Protein AF-A0A9D8K500-F1 (afdb_monomer)

pLDDT: mean 72.38, std 12.3, range [46.97, 89.56]

Solvent-accessible surface area (backbone atoms only — not comparable to full-atom values): 5566 Å² total; per-residue (Å²): 135,50,79,44,79,46,77,50,74,49,74,63,85,95,46,49,35,43,35,39,38,34,35,37,54,44,72,86,43,63,100,82,45,57,73,42,81,75,48,59,31,42,47,63,63,84,93,61,87,78,65,84,94,50,93,74,46,56,85,61,71,68,65,60,57,50,52,53,50,51,51,54,52,52,52,52,51,53,53,50,57,62,63,66,72,75,80,86,133

Foldseek 3Di:
DDWDKDWDWDDDPPFIKTKIWIWDFPCVDPPVTDIDTPAMAMDRDPPDDHDPPDRPHDPDCVVVVVVVVVVVVVVVVVVVVVVVVPDDD

Mean predicted aligned error: 14.23 Å

Radius of gyration: 18.12 Å; Cα contacts (8 Å, |Δi|>4): 112; chains: 1; bounding box: 37×54×34 Å

Nearest PDB structures (foldseek):
  1gpp-assembly1_A  TM=4.630E-01  e=7.205E-01  Saccharomyces cerevisiae
  4gjt-assembly1_A-2  TM=5.636E-01  e=1.895E+00  Measles virus strain Ichinose-B95a
  4id2-assembly1_A  TM=4.946E-01  e=1.241E+00  Bacteroides ovatus ATCC 8483
  1jva-assembly2_B  TM=4.396E-01  e=7.654E-01  Saccharomyces cerevisiae
  1lwt-assembly1_A  TM=3.539E-01  e=9.747E-01  Sacchar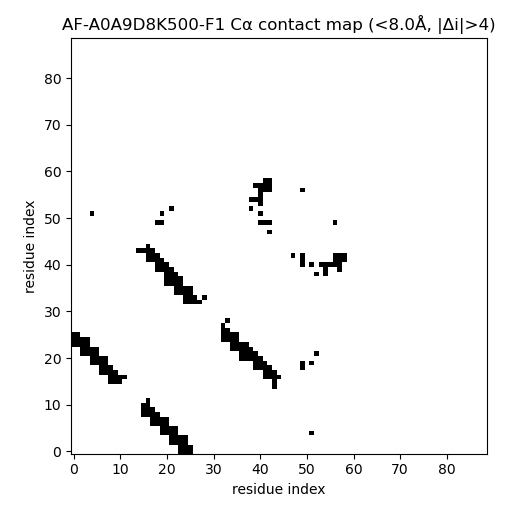omyces cerevisiae

Sequence (89 aa):
MVVEYLGFQSTVGPDTYYGWLAIDWNNTAGIGGVYQLLSAAYESSPNTPVPAGSFTSVPGPLPLFGVAAAYAHSRRLRARLRAGSSTSV

Secondary structure (DSSP, 8-state):
-EEEEEEEEEEETTEEEEEEEEEEEETTS-TT-EEEEEEEEEE-STT----TT-S---S-SHHHHHHHHHHHHHHHHHHHHHHHT----

Structure (mmCIF, N/CA/C/O backbone):
data_AF-A0A9D8K500-F1
#
_entry.id   AF-A0A9D8K500-F1
#
loop_
_atom_site.group_PDB
_atom_site.id
_atom_site.type_symbol
_atom_site.label_atom_id
_atom_site.label_alt_id
_atom_site.label_comp_id
_atom_site.label_asym_id
_atom_site.label_entity_id
_atom_site.label_seq_id
_atom_site.pdbx_PDB_ins_code
_atom_site.Cartn_x
_atom_site.Cartn_y
_atom_site.Cartn_z
_atom_site.occupancy
_atom_site.B_iso_or_equiv
_atom_site.auth_seq_id
_atom_site.auth_comp_id
_atom_site.auth_asym_id
_atom_site.auth_atom_id
_atom_site.pdbx_PDB_model_num
ATOM 1 N N . MET A 1 1 ? 11.052 -5.063 -18.304 1.00 62.88 1 MET A N 1
ATOM 2 C CA . MET A 1 1 ? 10.098 -4.535 -17.313 1.00 62.88 1 MET A CA 1
ATOM 3 C C . MET A 1 1 ? 9.711 -5.706 -16.433 1.00 62.88 1 MET A C 1
ATOM 5 O O . MET A 1 1 ? 9.259 -6.708 -16.980 1.00 62.88 1 MET A O 1
ATOM 9 N N . VAL A 1 2 ? 10.016 -5.646 -15.139 1.00 72.94 2 VAL A N 1
ATOM 10 C CA . VAL A 1 2 ? 9.713 -6.724 -14.185 1.00 72.94 2 VAL A CA 1
ATOM 11 C C . VAL A 1 2 ? 8.746 -6.138 -13.172 1.00 72.94 2 VAL A C 1
ATOM 13 O O . VAL A 1 2 ? 9.081 -5.175 -12.488 1.00 72.94 2 VAL A O 1
ATOM 16 N N . VAL A 1 3 ? 7.542 -6.706 -13.120 1.00 80.50 3 VAL A N 1
ATOM 17 C CA . VAL A 1 3 ? 6.542 -6.342 -12.118 1.00 80.50 3 VAL A CA 1
ATOM 18 C C . VAL A 1 3 ? 6.733 -7.242 -10.912 1.00 80.50 3 VAL A C 1
ATOM 20 O O . VAL A 1 3 ? 6.639 -8.465 -11.026 1.00 80.50 3 VAL A O 1
ATOM 23 N N . GLU A 1 4 ? 6.976 -6.628 -9.764 1.00 84.00 4 GLU A N 1
ATOM 24 C CA . GLU A 1 4 ? 7.097 -7.314 -8.485 1.00 84.00 4 GLU A CA 1
ATOM 25 C C . GLU A 1 4 ? 5.893 -7.010 -7.599 1.00 84.00 4 GLU A C 1
ATOM 27 O O . GLU A 1 4 ? 5.375 -5.892 -7.585 1.00 84.00 4 GLU A O 1
ATOM 32 N N . TYR A 1 5 ? 5.463 -8.014 -6.838 1.00 85.44 5 TYR A N 1
ATOM 33 C CA . TYR A 1 5 ? 4.384 -7.885 -5.868 1.00 85.44 5 TYR A CA 1
ATOM 34 C C . TYR A 1 5 ? 4.951 -7.955 -4.454 1.00 85.44 5 TYR A C 1
ATOM 36 O O . TYR A 1 5 ? 5.592 -8.939 -4.088 1.00 85.44 5 TYR A O 1
ATOM 44 N N . LEU A 1 6 ? 4.687 -6.924 -3.652 1.00 83.50 6 LEU A N 1
ATOM 45 C CA . LEU A 1 6 ? 5.082 -6.867 -2.248 1.00 83.50 6 LEU A CA 1
ATOM 46 C C . LEU A 1 6 ? 3.839 -6.890 -1.366 1.00 83.50 6 LEU A C 1
ATOM 48 O O . LEU A 1 6 ? 2.986 -6.012 -1.481 1.00 83.50 6 LEU A O 1
ATOM 52 N N . GLY A 1 7 ? 3.754 -7.874 -0.474 1.00 86.38 7 GLY A N 1
ATOM 53 C CA . GLY A 1 7 ? 2.762 -7.895 0.597 1.00 86.38 7 GLY A CA 1
ATOM 54 C C . GLY A 1 7 ? 3.182 -6.993 1.756 1.00 86.38 7 GLY A C 1
ATOM 55 O O . GLY A 1 7 ? 4.372 -6.875 2.053 1.00 86.38 7 GLY A O 1
ATOM 56 N N . PHE A 1 8 ? 2.216 -6.376 2.430 1.00 84.25 8 PHE A N 1
ATOM 57 C CA . PHE A 1 8 ? 2.471 -5.597 3.637 1.00 84.25 8 PHE A CA 1
ATOM 58 C C . PHE A 1 8 ? 1.396 -5.811 4.698 1.00 84.25 8 PHE A C 1
ATOM 60 O O . PHE A 1 8 ? 0.239 -6.121 4.409 1.00 84.25 8 PHE A O 1
ATOM 67 N N . GLN A 1 9 ? 1.806 -5.572 5.938 1.00 89.56 9 GLN A N 1
ATOM 68 C CA . GLN A 1 9 ? 0.935 -5.379 7.083 1.00 89.56 9 GLN A CA 1
ATOM 69 C C . GLN A 1 9 ? 1.313 -4.045 7.722 1.00 89.56 9 GLN A C 1
ATOM 71 O O . GLN A 1 9 ? 2.497 -3.764 7.921 1.00 89.56 9 GLN A O 1
ATOM 76 N N . SER A 1 10 ? 0.323 -3.220 8.040 1.00 85.12 10 SER A N 1
ATOM 77 C CA . SER A 1 10 ? 0.542 -1.946 8.721 1.00 85.12 10 SER A CA 1
ATOM 78 C C . SER A 1 10 ? -0.551 -1.697 9.745 1.00 85.12 10 SER A C 1
ATOM 80 O O . SER A 1 10 ? -1.724 -1.936 9.478 1.00 85.12 10 SER A O 1
ATOM 82 N N . THR A 1 11 ? -0.171 -1.198 10.914 1.00 88.19 11 THR A N 1
ATOM 83 C CA . THR A 1 11 ? -1.115 -0.791 11.955 1.00 88.19 11 THR A CA 1
ATOM 84 C C . THR A 1 11 ? -1.180 0.729 11.985 1.00 88.19 11 THR A C 1
ATOM 86 O O . THR A 1 11 ? -0.154 1.393 12.148 1.00 88.19 11 THR A O 1
ATOM 89 N N . VAL A 1 12 ? -2.384 1.281 11.822 1.00 80.94 12 VAL A N 1
ATOM 90 C CA . VAL A 1 12 ? -2.639 2.726 11.867 1.00 80.94 12 VAL A CA 1
ATOM 91 C C . VAL A 1 12 ? -3.734 2.972 12.897 1.00 80.94 12 VAL A C 1
ATOM 93 O O . VAL A 1 12 ? -4.906 2.702 12.655 1.00 80.94 12 VAL A O 1
ATOM 96 N N . GLY A 1 13 ? -3.343 3.473 14.070 1.00 85.44 13 GLY A N 1
ATOM 97 C CA . GLY A 1 13 ? -4.259 3.586 15.204 1.00 85.44 13 GLY A CA 1
ATOM 98 C C . GLY A 1 13 ? -4.663 2.200 15.736 1.00 85.44 13 GLY A C 1
ATOM 99 O O . GLY A 1 13 ? -3.776 1.368 15.931 1.00 85.44 13 GLY A O 1
ATOM 100 N N . PRO A 1 14 ? -5.958 1.944 16.005 1.00 86.06 14 PRO A N 1
ATOM 101 C CA . PRO A 1 14 ? -6.428 0.638 16.472 1.00 86.06 14 PRO A CA 1
ATOM 102 C C . PRO A 1 14 ? -6.564 -0.398 15.343 1.00 86.06 14 PRO A C 1
ATOM 104 O O . PRO A 1 14 ? -6.696 -1.588 15.626 1.00 86.06 14 PRO A O 1
ATOM 107 N N . ASP A 1 15 ? -6.532 0.035 14.081 1.00 83.50 15 ASP A N 1
ATOM 108 C CA . ASP A 1 15 ? -6.824 -0.813 12.929 1.00 83.50 15 ASP A CA 1
ATOM 109 C C . ASP A 1 15 ? -5.549 -1.412 12.330 1.00 83.50 15 ASP A C 1
ATOM 111 O O . ASP A 1 15 ? -4.510 -0.751 12.206 1.00 83.50 15 ASP A O 1
ATOM 115 N N . THR A 1 16 ? -5.641 -2.676 11.915 1.00 87.56 16 THR A N 1
ATOM 116 C CA . THR A 1 16 ? -4.576 -3.367 11.181 1.00 87.56 16 THR A CA 1
ATOM 117 C C . THR A 1 16 ? -5.000 -3.570 9.740 1.00 87.56 16 THR A C 1
ATOM 119 O O . THR A 1 16 ? -6.062 -4.122 9.476 1.00 87.56 16 THR A O 1
ATOM 122 N N . TYR A 1 17 ? -4.145 -3.144 8.820 1.00 85.38 17 TYR A N 1
ATOM 123 C CA . TYR A 1 17 ? -4.349 -3.222 7.386 1.00 85.38 17 TYR A CA 1
ATOM 124 C C . TYR A 1 17 ? -3.404 -4.255 6.785 1.00 85.38 17 TYR A C 1
ATOM 126 O O . TYR A 1 17 ? -2.207 -4.264 7.087 1.00 85.38 17 TYR A O 1
ATOM 134 N N . TYR A 1 18 ? -3.940 -5.080 5.895 1.00 87.62 18 TYR A N 1
ATOM 135 C CA . TYR A 1 18 ? -3.192 -6.059 5.116 1.00 87.62 18 TYR A CA 1
ATOM 136 C C . TYR A 1 18 ? -3.393 -5.770 3.643 1.00 87.62 18 TYR A C 1
ATOM 138 O O . TYR A 1 18 ? -4.507 -5.465 3.218 1.00 87.62 18 TYR A O 1
ATOM 146 N N . GLY A 1 19 ? -2.331 -5.859 2.854 1.00 87.81 19 GLY A N 1
ATOM 147 C CA . GLY A 1 19 ? -2.430 -5.501 1.451 1.00 87.81 19 GLY A CA 1
ATOM 148 C C . GLY A 1 19 ? -1.231 -5.899 0.622 1.00 87.81 19 GLY A C 1
ATOM 149 O O . GLY A 1 19 ? -0.312 -6.577 1.086 1.00 87.81 19 GLY A O 1
ATOM 150 N N . TRP A 1 20 ? -1.258 -5.459 -0.628 1.00 87.69 20 TRP A N 1
ATOM 151 C CA . TRP A 1 20 ? -0.181 -5.662 -1.579 1.00 87.69 20 TRP A CA 1
ATOM 152 C C . TRP A 1 20 ? 0.045 -4.421 -2.443 1.00 87.69 20 TRP A C 1
ATOM 154 O O . TRP A 1 20 ? -0.849 -3.592 -2.634 1.00 87.69 20 TRP A O 1
ATOM 164 N N . LEU A 1 21 ? 1.259 -4.317 -2.976 1.00 84.38 21 LEU A N 1
ATOM 165 C CA . LEU A 1 21 ? 1.708 -3.298 -3.921 1.00 84.38 21 LEU A CA 1
ATOM 166 C C . LEU A 1 21 ? 2.296 -4.002 -5.147 1.00 84.38 21 LEU A C 1
ATOM 168 O O . LEU A 1 21 ? 3.105 -4.913 -4.990 1.00 84.38 21 LEU A O 1
ATOM 172 N N . ALA A 1 22 ? 1.912 -3.580 -6.349 1.00 83.69 22 ALA A N 1
ATOM 173 C CA . ALA A 1 22 ? 2.594 -3.941 -7.587 1.00 83.69 22 ALA A CA 1
ATOM 174 C C . ALA A 1 22 ? 3.550 -2.813 -7.967 1.00 83.69 22 ALA A C 1
ATOM 176 O O . ALA A 1 22 ? 3.122 -1.672 -8.166 1.00 83.69 22 ALA A O 1
ATOM 177 N N . ILE A 1 23 ? 4.834 -3.130 -8.069 1.00 81.12 23 ILE A N 1
ATOM 178 C CA . ILE A 1 23 ? 5.895 -2.170 -8.360 1.00 81.12 23 ILE A CA 1
ATOM 179 C C . ILE A 1 23 ? 6.577 -2.593 -9.656 1.00 81.12 23 ILE A C 1
ATOM 181 O O . ILE A 1 23 ? 6.952 -3.753 -9.815 1.00 81.12 23 ILE A O 1
ATOM 185 N N . ASP A 1 24 ? 6.740 -1.651 -10.580 1.00 83.69 24 ASP A N 1
ATOM 186 C CA . ASP A 1 24 ? 7.670 -1.819 -11.689 1.00 83.69 24 ASP A CA 1
ATOM 187 C C . ASP A 1 24 ? 9.053 -1.336 -11.267 1.00 83.69 24 ASP A C 1
ATOM 189 O O . ASP A 1 24 ? 9.242 -0.174 -10.875 1.00 83.69 24 ASP A O 1
ATOM 193 N N . TRP A 1 25 ? 10.015 -2.247 -11.359 1.00 70.44 25 TRP A N 1
ATOM 194 C CA . TRP A 1 25 ? 11.418 -1.948 -11.148 1.00 70.44 25 TRP A CA 1
ATOM 195 C C . TRP A 1 25 ? 12.073 -1.583 -12.470 1.00 70.44 25 TRP A C 1
ATOM 197 O O . TRP A 1 25 ? 12.472 -2.444 -13.265 1.00 70.44 25 TRP A O 1
ATOM 207 N N . ASN A 1 26 ? 12.271 -0.285 -12.685 1.00 66.12 26 ASN A N 1
ATOM 208 C CA . ASN A 1 26 ? 13.137 0.168 -13.757 1.00 66.12 26 ASN A CA 1
ATOM 209 C C . ASN A 1 26 ? 14.604 0.160 -13.289 1.00 66.12 26 ASN A C 1
ATOM 211 O O . ASN A 1 26 ?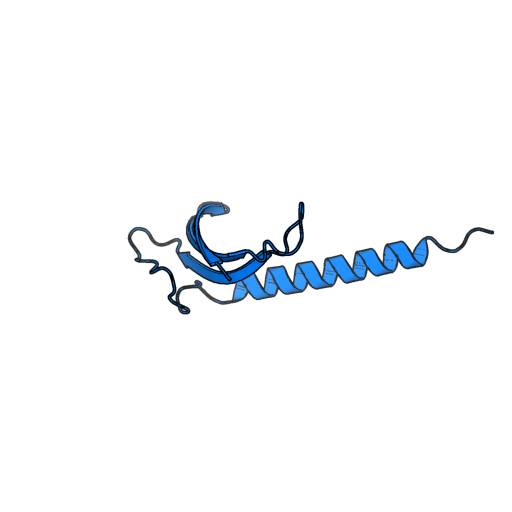 15.151 1.181 -12.873 1.00 66.12 26 ASN A O 1
ATOM 215 N N . ASN A 1 27 ? 15.251 -1.005 -13.402 1.00 56.31 27 ASN A N 1
ATOM 216 C CA . ASN A 1 27 ? 16.678 -1.211 -13.100 1.00 56.31 27 ASN A CA 1
ATOM 217 C C . ASN A 1 27 ? 17.646 -0.503 -14.074 1.00 56.31 27 ASN A C 1
ATOM 219 O O . ASN A 1 27 ? 18.858 -0.685 -13.980 1.00 56.31 27 ASN A O 1
ATOM 223 N N . THR A 1 28 ? 17.146 0.292 -15.027 1.00 58.25 28 THR A N 1
ATOM 224 C CA . THR A 1 28 ? 18.000 0.995 -16.003 1.00 58.25 28 THR A CA 1
ATOM 225 C C . THR A 1 28 ? 18.692 2.219 -15.392 1.00 58.25 28 THR A C 1
ATOM 227 O O . THR A 1 28 ? 19.741 2.643 -15.869 1.00 58.25 28 THR A O 1
ATOM 230 N N . ALA A 1 29 ? 18.142 2.784 -14.314 1.00 53.41 29 ALA A N 1
ATOM 231 C CA . ALA A 1 29 ? 18.853 3.747 -13.480 1.00 53.41 29 ALA A CA 1
ATOM 232 C C . ALA A 1 29 ? 19.567 2.960 -12.372 1.00 53.41 29 ALA A C 1
ATOM 234 O O . ALA A 1 29 ? 18.915 2.148 -11.728 1.00 53.41 29 ALA A O 1
ATOM 235 N N . GLY A 1 30 ? 20.879 3.156 -12.182 1.00 55.25 30 GLY A N 1
ATOM 236 C CA . GLY A 1 30 ? 21.695 2.470 -11.164 1.00 55.25 30 GLY A CA 1
ATOM 237 C C . GLY A 1 30 ? 21.231 2.696 -9.713 1.00 55.25 30 GLY A C 1
ATOM 238 O O . GLY A 1 30 ? 20.047 2.848 -9.439 1.00 55.25 30 GLY A O 1
ATOM 239 N N . ILE A 1 31 ? 22.148 2.713 -8.735 1.00 49.34 31 ILE A N 1
ATOM 240 C CA . ILE A 1 31 ? 21.784 2.906 -7.313 1.00 49.34 31 ILE A CA 1
ATOM 241 C C . ILE A 1 31 ? 20.892 4.156 -7.166 1.00 49.34 31 ILE A C 1
ATOM 243 O O . ILE A 1 31 ? 21.338 5.273 -7.419 1.00 49.34 31 ILE A O 1
ATOM 247 N N . GLY A 1 32 ? 19.621 3.945 -6.799 1.00 55.59 32 GLY A N 1
ATOM 248 C CA . GLY A 1 32 ? 18.562 4.962 -6.868 1.00 55.59 32 GLY A CA 1
ATOM 249 C C . GLY A 1 32 ? 17.475 4.718 -7.927 1.00 55.59 32 GLY A C 1
ATOM 250 O O . GLY A 1 32 ? 16.772 5.670 -8.258 1.00 55.59 32 GLY A O 1
ATOM 251 N N . GLY A 1 33 ? 17.353 3.486 -8.446 1.00 56.91 33 GLY A N 1
ATOM 252 C CA . GLY A 1 33 ? 16.347 3.044 -9.421 1.00 56.91 33 GLY A CA 1
ATOM 253 C C . GLY A 1 33 ? 14.982 3.723 -9.278 1.00 56.91 33 GLY A C 1
ATOM 254 O O . GLY A 1 33 ? 14.491 3.965 -8.176 1.00 56.91 33 GLY A O 1
ATOM 255 N N . VAL A 1 34 ? 14.373 4.077 -10.410 1.00 59.88 34 VAL A N 1
ATOM 256 C CA . VAL A 1 34 ? 13.052 4.711 -10.411 1.00 59.88 34 VAL A CA 1
ATOM 257 C C . VAL A 1 34 ? 12.004 3.624 -10.206 1.00 59.88 34 VAL A C 1
ATOM 259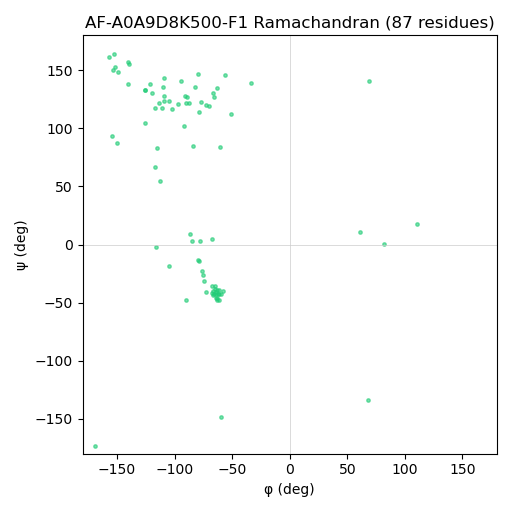 O O . VAL A 1 34 ? 11.817 2.763 -11.062 1.00 59.88 34 VAL A O 1
ATOM 262 N N . TYR A 1 35 ? 11.327 3.688 -9.065 1.00 70.50 35 TYR A N 1
ATOM 263 C CA . TYR A 1 35 ? 10.208 2.821 -8.721 1.00 70.50 35 TYR A CA 1
ATOM 264 C C . TYR A 1 35 ? 8.910 3.440 -9.199 1.00 70.50 35 TYR A C 1
ATOM 266 O O . TYR A 1 35 ? 8.595 4.577 -8.830 1.00 70.50 35 TYR A O 1
ATOM 274 N N . GLN A 1 36 ? 8.130 2.682 -9.960 1.00 77.94 36 GLN A N 1
ATOM 275 C CA . GLN A 1 36 ? 6.767 3.075 -10.278 1.00 77.94 36 GLN A CA 1
ATOM 276 C C . GLN A 1 36 ? 5.791 2.141 -9.571 1.00 77.94 36 GLN A C 1
ATOM 278 O O . GLN A 1 36 ? 5.756 0.943 -9.837 1.00 77.94 36 GLN A O 1
ATOM 283 N N . LEU A 1 37 ? 4.972 2.698 -8.677 1.00 77.38 37 LEU A N 1
ATOM 284 C CA . LEU A 1 37 ? 3.813 1.984 -8.154 1.00 77.38 37 LEU A CA 1
ATOM 285 C C . LEU A 1 37 ? 2.779 1.865 -9.279 1.00 77.38 37 LEU A C 1
ATOM 287 O O . LEU A 1 37 ? 2.313 2.880 -9.800 1.00 77.38 37 LEU A O 1
ATOM 291 N N . LEU A 1 38 ? 2.440 0.635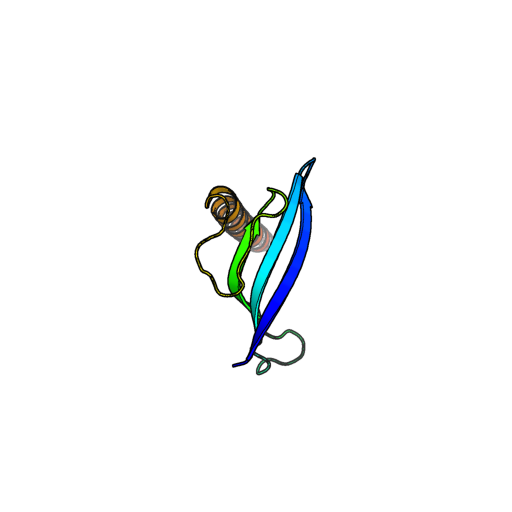 -9.653 1.00 80.94 38 LEU A N 1
ATOM 292 C CA . LEU A 1 38 ? 1.460 0.343 -10.698 1.00 80.94 38 LEU A CA 1
ATOM 293 C C . LEU A 1 38 ? 0.051 0.225 -10.118 1.00 80.94 38 LEU A C 1
ATOM 295 O O . LEU A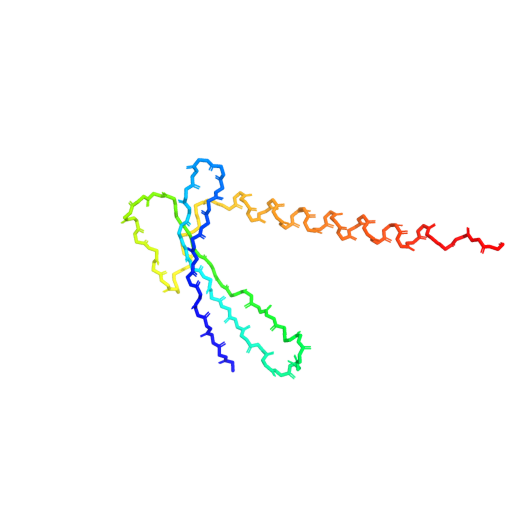 1 38 ? -0.890 0.827 -10.631 1.00 80.94 38 LEU A O 1
ATOM 299 N N . SER A 1 39 ? -0.092 -0.543 -9.039 1.00 79.94 39 SER A N 1
ATOM 300 C CA . SER A 1 39 ? -1.368 -0.761 -8.361 1.00 79.94 39 SER A CA 1
ATOM 301 C C . SER A 1 39 ? -1.155 -1.176 -6.911 1.00 79.94 39 SER A C 1
ATOM 303 O O . SER A 1 39 ? -0.075 -1.620 -6.523 1.00 79.94 39 SER A O 1
ATOM 305 N N . ALA A 1 40 ? -2.195 -1.024 -6.104 1.00 83.88 40 ALA A N 1
ATOM 306 C CA . ALA A 1 40 ? -2.188 -1.386 -4.700 1.00 83.88 40 ALA A CA 1
ATOM 307 C C . ALA A 1 40 ? -3.598 -1.761 -4.258 1.00 83.88 40 ALA A C 1
ATOM 309 O O . ALA A 1 40 ? -4.578 -1.242 -4.798 1.00 83.88 40 ALA A O 1
ATOM 310 N N . ALA A 1 41 ? -3.683 -2.609 -3.245 1.00 85.12 41 ALA A N 1
ATOM 311 C CA . ALA A 1 41 ? -4.930 -2.933 -2.578 1.00 85.12 41 ALA A CA 1
ATOM 312 C C . ALA A 1 41 ? -4.666 -3.266 -1.112 1.00 85.12 41 A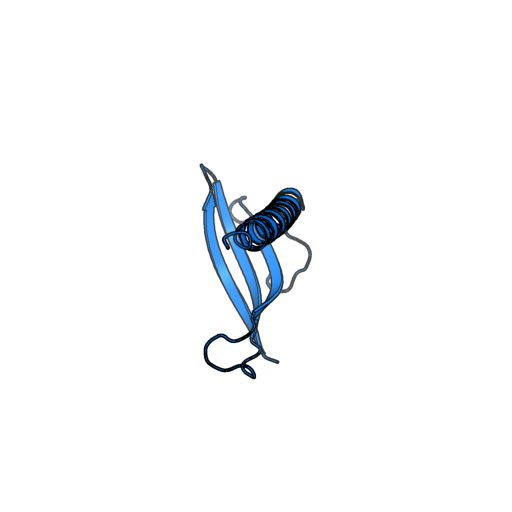LA A C 1
ATOM 314 O O . ALA A 1 41 ? -3.600 -3.787 -0.778 1.00 85.12 41 ALA A O 1
ATOM 315 N N . TYR A 1 42 ? -5.626 -2.966 -0.244 1.00 86.06 42 TYR A N 1
ATOM 316 C CA . TYR A 1 42 ? -5.535 -3.265 1.180 1.00 86.06 42 TYR A CA 1
ATOM 317 C C . TYR A 1 42 ? -6.916 -3.444 1.801 1.00 86.06 42 TYR A C 1
ATOM 319 O O . TYR A 1 42 ? -7.910 -3.036 1.217 1.00 86.06 42 TYR A O 1
ATOM 327 N N . GLU A 1 43 ? -6.978 -4.024 2.991 1.00 85.31 43 GLU A N 1
ATOM 328 C CA . GLU A 1 43 ? -8.215 -4.195 3.749 1.00 85.31 43 GLU A CA 1
ATOM 329 C C . GLU A 1 43 ? -7.911 -4.264 5.250 1.00 85.31 43 GLU A C 1
ATOM 331 O O . GLU A 1 43 ? -6.826 -4.704 5.643 1.00 85.31 43 GLU A O 1
ATOM 336 N N . SER A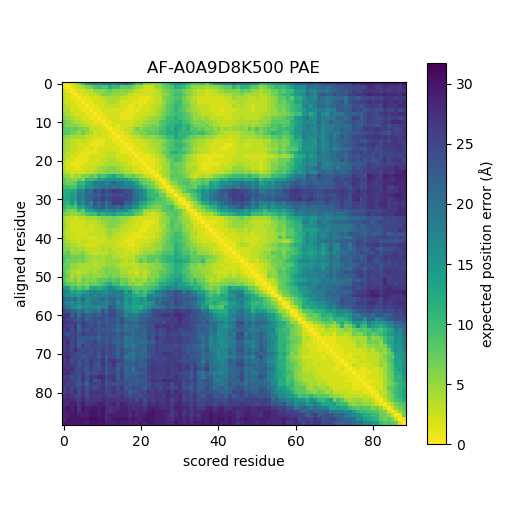 1 44 ? -8.850 -3.812 6.083 1.00 85.50 44 SER A N 1
ATOM 337 C CA . SER A 1 44 ? -8.768 -3.907 7.549 1.00 85.50 44 SER A CA 1
ATOM 338 C C . SER A 1 44 ? -9.675 -4.988 8.134 1.00 85.50 44 SER A C 1
ATOM 340 O O . SER A 1 44 ? -9.461 -5.448 9.256 1.00 85.50 44 SER A O 1
ATOM 342 N N . SER A 1 45 ? -10.670 -5.429 7.369 1.00 83.94 45 SER A N 1
ATOM 343 C CA . SER A 1 45 ? -11.600 -6.486 7.747 1.00 83.94 45 SER A CA 1
ATOM 344 C C . SER A 1 45 ? -10.917 -7.863 7.706 1.00 83.94 45 SER A C 1
ATOM 346 O O . SER A 1 45 ? -10.481 -8.301 6.632 1.00 83.94 45 SER A O 1
ATOM 348 N N . PRO A 1 46 ? -10.855 -8.598 8.833 1.00 76.94 46 PRO A N 1
ATOM 349 C CA . PRO A 1 46 ? -10.227 -9.915 8.883 1.00 76.94 46 PRO A CA 1
ATOM 350 C C . PRO A 1 46 ? -10.826 -10.888 7.864 1.00 76.94 46 PRO A C 1
ATOM 352 O O . PRO A 1 46 ? -12.030 -10.878 7.617 1.00 76.94 46 PRO A O 1
ATOM 355 N N . ASN A 1 47 ? -9.988 -11.770 7.315 1.00 80.00 47 ASN A N 1
ATOM 356 C CA . ASN A 1 47 ? -10.365 -12.810 6.346 1.00 80.00 47 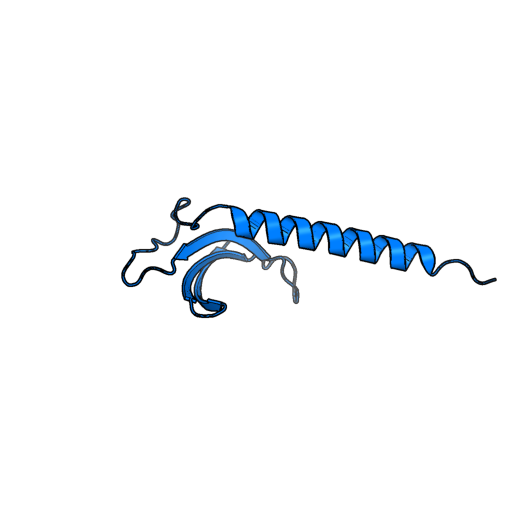ASN A CA 1
ATOM 357 C C . ASN A 1 47 ? -10.954 -12.304 5.020 1.00 80.00 47 ASN A C 1
ATOM 359 O O . ASN A 1 47 ? -11.445 -13.111 4.230 1.00 80.00 47 ASN A O 1
ATOM 363 N N . THR A 1 48 ? -10.891 -11.003 4.743 1.00 83.44 48 THR A N 1
ATOM 364 C CA . THR A 1 48 ? -11.309 -10.475 3.444 1.00 83.44 48 THR A CA 1
ATOM 365 C C . THR A 1 48 ? -10.221 -10.761 2.408 1.00 83.44 48 THR A C 1
ATOM 367 O O . THR A 1 48 ? -9.074 -10.349 2.604 1.00 83.44 48 THR A O 1
ATOM 370 N N . PRO A 1 49 ? -10.529 -11.469 1.308 1.00 80.69 49 PRO A N 1
ATOM 371 C CA . PRO A 1 49 ? -9.538 -11.747 0.278 1.00 80.69 49 PRO A CA 1
ATOM 372 C C . PRO A 1 49 ? -9.098 -10.465 -0.438 1.00 80.69 49 PRO A C 1
ATOM 374 O O . PRO A 1 49 ? -9.933 -9.717 -0.942 1.00 80.69 49 PRO A O 1
ATOM 377 N N . VAL A 1 50 ? -7.784 -10.257 -0.551 1.00 81.31 50 VAL A N 1
ATOM 378 C CA . VAL A 1 50 ? -7.183 -9.140 -1.301 1.00 81.31 50 VAL A CA 1
ATOM 379 C C . VAL A 1 50 ? -6.390 -9.708 -2.492 1.00 81.31 50 VAL A C 1
ATOM 381 O O . VAL A 1 50 ? -5.183 -9.927 -2.379 1.00 81.31 50 VAL A O 1
ATOM 384 N N . PRO A 1 51 ? -7.040 -10.023 -3.630 1.00 80.69 51 PRO A N 1
ATOM 385 C CA . PRO A 1 51 ? -6.377 -10.664 -4.767 1.00 80.69 51 PRO A CA 1
ATOM 386 C C . PRO A 1 51 ? -5.327 -9.752 -5.414 1.00 80.69 51 PRO A C 1
ATOM 388 O O . PRO A 1 51 ? -5.623 -8.617 -5.797 1.00 80.69 51 PRO A O 1
ATOM 391 N N . ALA A 1 52 ? -4.101 -10.265 -5.557 1.00 75.69 52 ALA A N 1
ATOM 392 C CA . ALA A 1 52 ? -3.006 -9.578 -6.239 1.00 75.69 52 ALA A CA 1
ATOM 393 C C . ALA A 1 52 ? -3.330 -9.349 -7.722 1.00 75.69 52 ALA A C 1
ATOM 395 O O . ALA A 1 52 ? -3.824 -10.246 -8.401 1.00 75.69 52 ALA A O 1
ATOM 396 N N . GLY A 1 53 ? -3.066 -8.139 -8.219 1.00 70.94 53 GLY A N 1
ATOM 397 C CA . GLY A 1 53 ? -3.364 -7.752 -9.603 1.00 70.94 53 GLY A CA 1
ATOM 398 C C . GLY A 1 53 ? -4.817 -7.324 -9.851 1.00 70.94 53 GLY A C 1
ATOM 399 O O . GLY A 1 53 ? -5.152 -6.956 -10.974 1.00 70.94 53 GLY A O 1
ATOM 400 N N . SER A 1 54 ? -5.676 -7.324 -8.824 1.00 65.81 54 SER A N 1
ATOM 401 C CA . SER A 1 54 ? -7.018 -6.739 -8.916 1.00 65.81 54 SER A CA 1
ATOM 402 C C . SER A 1 54 ? -6.983 -5.223 -8.696 1.00 65.81 54 SER A C 1
ATOM 404 O O . SER A 1 54 ? -6.350 -4.734 -7.765 1.00 65.81 54 SER A O 1
ATOM 406 N N . PHE A 1 55 ? -7.702 -4.461 -9.518 1.00 57.38 55 PHE A N 1
ATOM 407 C CA . PHE A 1 55 ? -7.735 -2.993 -9.447 1.00 57.38 55 PHE A CA 1
ATOM 408 C C . PHE A 1 55 ? -8.755 -2.436 -8.433 1.00 57.38 55 PHE A C 1
ATOM 410 O O . PHE A 1 55 ? -8.944 -1.222 -8.376 1.00 57.38 55 PHE A O 1
ATOM 417 N N . THR A 1 56 ? -9.460 -3.288 -7.675 1.00 54.38 56 THR A N 1
ATOM 418 C CA . THR A 1 56 ? -10.744 -2.905 -7.054 1.00 54.38 56 THR A CA 1
ATOM 419 C C . THR A 1 56 ? -10.825 -2.883 -5.529 1.00 54.38 56 THR A C 1
ATOM 421 O O . THR A 1 56 ? -11.863 -2.466 -5.027 1.00 54.38 56 THR A O 1
ATOM 424 N N . SER A 1 57 ? -9.798 -3.238 -4.755 1.00 55.47 57 SER A N 1
ATOM 425 C CA . SER A 1 57 ? -9.922 -3.227 -3.283 1.00 55.47 57 SER A CA 1
ATOM 426 C C . SER A 1 57 ? -8.970 -2.234 -2.622 1.00 55.47 57 SER A C 1
ATOM 428 O O . SER A 1 57 ? -8.039 -2.601 -1.910 1.00 55.47 57 SER A O 1
ATOM 430 N N . VAL A 1 58 ? -9.213 -0.948 -2.879 1.00 57.25 58 VAL A N 1
ATOM 431 C CA . VAL A 1 58 ? -8.837 0.133 -1.960 1.00 57.25 58 VAL A CA 1
ATOM 432 C C . VAL A 1 58 ? -10.125 0.557 -1.243 1.00 57.25 58 VAL A C 1
ATOM 434 O O . VAL A 1 58 ? -11.044 1.024 -1.922 1.00 57.25 58 VAL A O 1
ATOM 437 N N . PRO A 1 59 ? -10.226 0.394 0.088 1.00 57.19 59 PRO A N 1
ATOM 438 C CA . PRO A 1 59 ? -11.331 0.877 0.909 1.00 57.19 59 PRO A CA 1
ATOM 439 C C . PRO A 1 59 ? -11.463 2.404 0.818 1.00 57.19 59 PRO A C 1
ATOM 441 O O . PRO A 1 59 ? -10.932 3.146 1.638 1.00 57.19 59 PRO A O 1
ATOM 444 N N . GLY A 1 60 ? -12.155 2.872 -0.224 1.00 53.47 60 GLY A N 1
ATOM 445 C CA . GLY A 1 60 ? -12.455 4.276 -0.498 1.00 53.47 60 GLY A CA 1
ATOM 446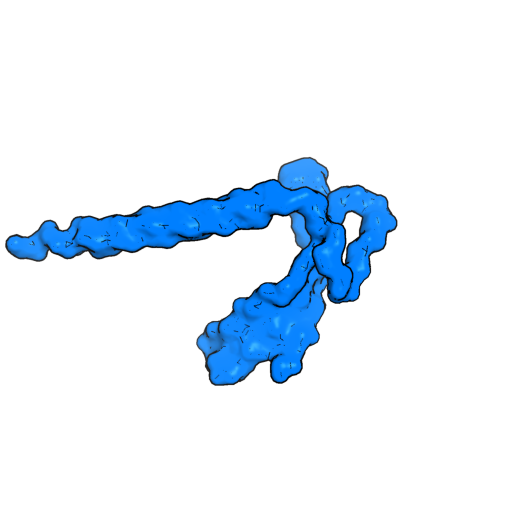 C C . GLY A 1 60 ? -11.232 5.132 -0.886 1.00 53.47 60 GLY A C 1
ATOM 447 O O . GLY A 1 60 ? -10.165 5.025 -0.295 1.00 53.47 60 GLY A O 1
ATOM 448 N N . PRO A 1 61 ? -11.350 6.061 -1.848 1.00 48.28 61 PRO A N 1
ATOM 449 C CA . PRO A 1 61 ? -10.211 6.841 -2.346 1.00 48.28 61 PRO A CA 1
ATOM 450 C C . PRO A 1 61 ? -9.772 8.006 -1.429 1.00 48.28 61 PRO A C 1
ATOM 452 O O . PRO A 1 61 ? -8.853 8.755 -1.767 1.00 48.28 61 PRO A O 1
ATOM 455 N N . LEU A 1 62 ? -10.391 8.172 -0.257 1.00 52.66 62 LEU A N 1
ATOM 456 C CA . LEU A 1 62 ? -10.119 9.277 0.672 1.00 52.66 62 LEU A CA 1
ATOM 457 C C . LEU A 1 62 ? -8.651 9.391 1.151 1.00 52.66 62 LEU A C 1
ATOM 459 O O . LEU A 1 62 ? -8.149 10.518 1.193 1.00 52.66 62 LEU A O 1
ATOM 463 N N . PRO A 1 63 ? -7.912 8.305 1.461 1.00 59.62 63 PRO A N 1
ATOM 464 C CA . PRO A 1 63 ? -6.538 8.436 1.939 1.00 59.62 63 PRO A CA 1
ATOM 465 C C . PRO A 1 63 ? -5.554 8.809 0.820 1.00 59.62 63 PRO A C 1
ATOM 467 O O . PRO A 1 63 ? -4.601 9.549 1.062 1.00 59.62 63 PRO A O 1
ATOM 470 N N . LEU A 1 64 ? -5.797 8.383 -0.426 1.00 58.06 64 LEU A N 1
ATOM 471 C CA . LEU A 1 64 ? -4.889 8.649 -1.550 1.00 58.06 64 LEU A CA 1
ATOM 472 C C . LEU A 1 64 ? -4.928 10.111 -2.004 1.00 58.06 64 LEU A C 1
ATOM 474 O O . LEU A 1 64 ? -3.877 10.710 -2.247 1.00 58.06 64 LEU A O 1
ATOM 478 N N . PHE A 1 65 ? -6.115 10.722 -2.050 1.00 61.75 65 PHE A N 1
ATOM 479 C CA . PHE A 1 65 ? -6.226 12.157 -2.323 1.00 61.75 65 PHE A CA 1
ATOM 480 C C . PHE A 1 65 ? -5.584 12.998 -1.214 1.00 61.75 65 PHE A C 1
ATOM 482 O O . PHE A 1 65 ? -4.944 14.009 -1.509 1.00 61.75 65 PHE A O 1
ATOM 489 N N . GLY A 1 66 ? -5.681 12.551 0.043 1.00 63.06 66 GLY A N 1
ATOM 490 C CA . GLY A 1 66 ? -5.015 13.187 1.181 1.00 63.06 66 GLY A CA 1
ATOM 491 C C . GLY A 1 66 ? -3.490 13.183 1.051 1.00 63.06 66 GLY A C 1
ATOM 492 O O . GLY A 1 66 ? -2.856 14.232 1.189 1.00 63.06 66 GLY A O 1
ATOM 493 N N . VAL A 1 67 ? -2.893 12.035 0.710 1.00 66.88 67 VAL A N 1
ATOM 494 C CA . VAL A 1 67 ? -1.436 11.919 0.511 1.00 66.88 67 VAL A CA 1
ATOM 495 C C . VAL A 1 67 ? -0.968 12.735 -0.698 1.00 66.88 67 VAL A C 1
ATOM 497 O O . VAL A 1 67 ? 0.030 13.453 -0.599 1.00 66.88 67 VAL A O 1
ATOM 500 N N . ALA A 1 68 ? -1.695 12.699 -1.819 1.00 68.12 68 ALA A N 1
ATOM 501 C CA . ALA A 1 68 ? -1.362 13.492 -3.005 1.00 68.12 68 ALA A CA 1
ATOM 502 C C . ALA A 1 68 ? -1.429 15.006 -2.726 1.00 68.12 68 ALA A C 1
ATOM 504 O O . ALA A 1 68 ? -0.519 15.752 -3.107 1.00 68.12 68 ALA A O 1
ATOM 505 N N . ALA A 1 69 ? -2.461 15.459 -2.005 1.00 70.69 69 ALA A N 1
ATOM 506 C CA . ALA A 1 69 ? -2.604 16.851 -1.592 1.00 70.69 69 ALA A CA 1
ATOM 507 C C . ALA A 1 69 ? -1.482 17.276 -0.631 1.00 70.69 69 ALA A C 1
ATOM 509 O O . ALA A 1 69 ? -0.850 18.314 -0.849 1.00 70.69 69 ALA A O 1
ATOM 510 N N . ALA A 1 70 ? -1.168 16.458 0.379 1.00 69.50 70 ALA A N 1
ATOM 511 C CA . ALA A 1 70 ? -0.079 16.721 1.319 1.00 69.50 70 ALA A CA 1
ATOM 512 C C . ALA A 1 70 ? 1.284 16.787 0.610 1.00 69.50 70 ALA A C 1
ATOM 514 O O . ALA A 1 70 ? 2.080 17.704 0.848 1.00 69.50 70 ALA A O 1
ATOM 515 N N . TYR A 1 71 ? 1.541 15.869 -0.324 1.00 74.25 71 TYR A N 1
ATOM 516 C CA . TYR A 1 71 ? 2.766 15.861 -1.116 1.00 74.25 71 TYR A CA 1
ATOM 517 C C . TYR A 1 71 ? 2.887 17.124 -1.982 1.00 74.25 71 TYR A C 1
ATOM 519 O O . TYR A 1 71 ? 3.919 17.805 -1.928 1.00 74.25 71 TYR A O 1
ATOM 527 N N . ALA A 1 72 ? 1.829 17.501 -2.708 1.00 77.50 72 ALA A N 1
ATOM 528 C CA . ALA A 1 72 ? 1.800 18.723 -3.514 1.00 77.50 72 ALA A CA 1
ATOM 529 C C . ALA A 1 72 ? 2.023 19.986 -2.660 1.00 77.50 72 ALA A C 1
ATOM 531 O O . ALA A 1 72 ? 2.819 20.862 -3.025 1.00 77.50 72 ALA A O 1
ATOM 532 N N . HIS A 1 73 ? 1.395 20.053 -1.483 1.00 73.50 73 HIS A N 1
ATOM 533 C CA . HIS A 1 73 ? 1.541 21.176 -0.559 1.00 73.50 73 HIS A CA 1
ATOM 534 C C . HIS A 1 73 ? 2.965 21.271 0.016 1.00 73.50 73 HIS A C 1
ATOM 536 O O . HIS A 1 73 ? 3.538 22.364 0.087 1.00 73.50 73 HIS A O 1
ATOM 542 N N . SER A 1 74 ? 3.581 20.129 0.346 1.00 81.00 74 SER A N 1
ATOM 543 C CA . SER A 1 74 ? 4.969 20.061 0.826 1.00 81.00 74 SER A CA 1
ATOM 544 C C . SER A 1 74 ? 5.974 20.511 -0.240 1.00 81.00 74 SER A C 1
ATOM 546 O O . SER A 1 74 ? 6.963 21.182 0.066 1.00 81.00 74 SER A O 1
ATOM 548 N N . ARG A 1 75 ? 5.736 20.165 -1.514 1.00 78.38 75 ARG A N 1
ATOM 549 C CA . ARG A 1 75 ? 6.593 20.564 -2.638 1.00 78.38 75 ARG A CA 1
ATOM 550 C C . ARG A 1 75 ? 6.512 22.070 -2.864 1.00 78.38 75 ARG A C 1
ATOM 552 O O . ARG A 1 75 ? 7.545 22.714 -3.045 1.00 78.38 75 ARG A O 1
ATOM 559 N N . ARG A 1 76 ? 5.305 22.641 -2.785 1.00 78.75 76 ARG A N 1
ATOM 560 C CA . ARG A 1 76 ? 5.085 24.087 -2.923 1.00 78.75 76 ARG A CA 1
ATOM 561 C C . ARG A 1 76 ? 5.756 24.881 -1.803 1.00 78.75 76 ARG A C 1
ATOM 563 O O . ARG A 1 76 ? 6.384 25.899 -2.084 1.00 78.75 76 ARG A O 1
ATOM 570 N N . LEU A 1 77 ? 5.672 24.408 -0.558 1.00 76.56 77 LEU A N 1
ATOM 571 C CA . LEU A 1 77 ? 6.347 25.050 0.574 1.00 76.56 77 LEU A CA 1
ATOM 572 C C . LEU A 1 77 ? 7.871 25.011 0.407 1.00 76.56 77 LEU A C 1
ATOM 574 O O . LEU A 1 77 ? 8.531 26.038 0.531 1.00 76.56 77 LEU A O 1
ATOM 578 N N . ARG A 1 78 ? 8.426 23.851 0.040 1.00 78.88 78 ARG A N 1
ATOM 579 C CA . ARG A 1 78 ? 9.868 23.699 -0.201 1.00 78.88 78 ARG A CA 1
ATOM 580 C C . ARG A 1 78 ? 10.375 24.590 -1.336 1.00 78.88 78 ARG A C 1
ATOM 582 O O . ARG A 1 78 ? 11.451 25.165 -1.209 1.00 78.88 78 ARG A O 1
ATOM 589 N N . ALA A 1 79 ? 9.605 24.749 -2.412 1.00 77.38 79 ALA A N 1
ATOM 590 C CA . ALA A 1 79 ? 9.952 25.662 -3.501 1.00 77.38 79 ALA A CA 1
ATOM 591 C C . ALA A 1 79 ? 9.988 27.130 -3.039 1.00 77.38 79 ALA A C 1
ATOM 593 O O . ALA A 1 79 ? 10.905 27.862 -3.401 1.00 77.38 79 ALA A O 1
ATOM 594 N N . ARG A 1 80 ? 9.036 27.545 -2.191 1.00 75.44 80 ARG A N 1
ATOM 595 C CA . ARG A 1 80 ? 8.993 28.905 -1.625 1.00 75.44 80 ARG A CA 1
ATOM 596 C C . ARG A 1 80 ? 10.155 29.189 -0.682 1.00 75.44 80 ARG A C 1
ATOM 598 O O . ARG A 1 80 ? 10.762 30.246 -0.785 1.00 75.44 80 ARG A O 1
ATOM 605 N N . LEU A 1 81 ? 10.486 28.244 0.196 1.00 75.81 81 LEU A N 1
ATOM 606 C CA . LEU A 1 81 ? 11.613 28.396 1.119 1.00 75.81 81 LEU A CA 1
ATOM 607 C C . LEU A 1 81 ? 12.942 28.518 0.364 1.00 75.81 81 LEU A C 1
ATOM 609 O O . LEU A 1 81 ? 13.757 29.361 0.709 1.00 75.81 81 LEU A O 1
ATOM 613 N N . ARG A 1 82 ? 13.126 27.749 -0.718 1.00 69.06 82 ARG A N 1
ATOM 614 C CA . ARG A 1 82 ? 14.319 27.849 -1.577 1.00 69.06 82 ARG A CA 1
ATOM 615 C C . ARG A 1 82 ? 14.401 29.168 -2.349 1.00 69.06 82 ARG A C 1
ATOM 617 O O . ARG A 1 82 ? 15.496 29.679 -2.524 1.00 69.06 82 ARG A O 1
ATOM 624 N N . ALA A 1 83 ? 13.267 29.718 -2.787 1.00 67.38 83 ALA A N 1
ATOM 625 C CA . ALA A 1 83 ? 13.220 31.009 -3.477 1.00 67.38 83 ALA A CA 1
ATOM 626 C C . ALA A 1 83 ? 13.411 32.211 -2.528 1.00 67.38 83 ALA A C 1
ATOM 628 O O . ALA A 1 83 ? 13.879 33.259 -2.958 1.00 67.38 83 ALA A O 1
ATOM 629 N N . GLY A 1 84 ? 13.068 32.065 -1.243 1.00 57.25 84 GLY A N 1
ATOM 630 C CA . GLY A 1 84 ? 13.247 33.109 -0.227 1.00 57.25 84 GLY A CA 1
ATOM 631 C C . GLY A 1 84 ? 14.671 33.229 0.328 1.00 57.25 84 GLY A C 1
ATOM 632 O O . GLY A 1 84 ? 14.982 34.221 0.975 1.00 57.25 84 GLY A O 1
ATOM 633 N N . SER A 1 85 ? 15.548 32.253 0.079 1.00 56.41 85 SER A N 1
ATOM 634 C CA . SER A 1 85 ? 16.942 32.261 0.557 1.00 56.41 85 SER A CA 1
ATOM 635 C C . SER A 1 85 ? 17.922 32.987 -0.378 1.00 56.41 85 SER A C 1
ATOM 637 O O . SER A 1 85 ? 19.128 32.923 -0.165 1.00 56.41 85 SER A O 1
ATOM 639 N N . SER A 1 86 ? 17.429 33.680 -1.408 1.00 56.22 86 SER A N 1
ATOM 640 C CA . SER A 1 86 ? 18.241 34.402 -2.398 1.00 56.22 86 SER A CA 1
ATOM 641 C C . SER A 1 86 ? 18.056 35.919 -2.290 1.00 56.22 86 SER A C 1
ATOM 643 O O . SER A 1 86 ? 17.684 36.571 -3.258 1.00 56.22 86 SER A O 1
ATOM 645 N N . THR A 1 87 ? 18.271 36.514 -1.116 1.00 53.62 87 THR A N 1
ATOM 646 C CA . THR A 1 87 ? 18.507 37.967 -0.988 1.00 53.62 87 THR A CA 1
ATOM 647 C C . THR A 1 87 ? 19.410 38.226 0.215 1.00 53.62 87 THR A C 1
ATOM 649 O O . THR A 1 87 ? 18.953 38.427 1.335 1.00 53.62 87 THR A O 1
ATOM 652 N N . SER A 1 88 ? 20.716 38.168 -0.025 1.00 52.41 88 SER A N 1
ATOM 653 C CA . SER A 1 88 ? 21.744 38.802 0.799 1.00 52.41 88 SER A CA 1
ATOM 654 C C . SER A 1 88 ? 22.943 39.061 -0.105 1.00 52.41 88 SER A C 1
ATOM 656 O O . SER A 1 88 ? 23.725 38.144 -0.336 1.00 52.41 88 SER A O 1
ATOM 658 N N . VAL A 1 89 ? 22.993 40.267 -0.678 1.00 46.97 89 VAL A N 1
ATOM 659 C CA . VAL A 1 89 ? 24.158 41.165 -0.798 1.00 46.97 89 VAL A CA 1
ATOM 660 C C . VAL A 1 89 ? 23.596 42.580 -0.892 1.00 46.97 89 VAL A C 1
ATOM 662 O O . VAL A 1 89 ? 22.641 42.758 -1.681 1.00 46.97 89 VAL A O 1
#